Protein AF-A0A6V8L4X4-F1 (afdb_monomer_lite)

Organism: NCBI:txid1076125

Sequence (78 aa):
MQHGLRDAVPTRTLIRLLADAAGYAGEVLEADPPSAKSPGVDWIAADLTHTTEVLGWAPRYDLAASAEATWVHALTTV

Structure (mmCIF, N/CA/C/O backbone):
data_AF-A0A6V8L4X4-F1
#
_entry.id   AF-A0A6V8L4X4-F1
#
loop_
_atom_site.group_PDB
_atom_site.id
_atom_sit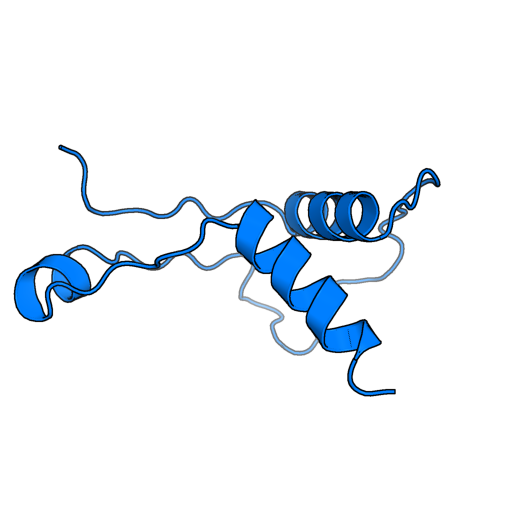e.type_symbol
_atom_site.label_atom_id
_atom_site.label_alt_id
_atom_site.label_comp_id
_atom_site.label_asym_id
_atom_site.label_entity_id
_atom_site.label_seq_id
_atom_site.pdbx_PDB_ins_code
_atom_site.Cartn_x
_atom_site.Cartn_y
_atom_site.Cartn_z
_atom_site.occupancy
_atom_site.B_iso_or_equiv
_atom_site.auth_seq_id
_atom_site.auth_comp_id
_atom_site.auth_asym_id
_atom_site.auth_atom_id
_atom_site.pdbx_PDB_model_num
ATOM 1 N N . MET A 1 1 ? -9.272 -16.769 16.779 1.00 35.66 1 MET A N 1
ATOM 2 C CA . MET A 1 1 ? -9.425 -15.746 15.727 1.00 35.66 1 MET A CA 1
ATOM 3 C C . MET A 1 1 ? -8.575 -14.562 16.156 1.00 35.66 1 MET A C 1
ATOM 5 O O . MET A 1 1 ? -8.833 -14.040 17.230 1.00 35.66 1 MET A O 1
ATOM 9 N N . GLN A 1 2 ? -7.500 -14.241 15.434 1.00 39.97 2 GLN A N 1
ATOM 10 C CA . GLN A 1 2 ? -6.664 -13.071 15.730 1.00 39.97 2 GLN A CA 1
ATOM 11 C C . GLN A 1 2 ? -7.220 -11.890 14.932 1.00 39.97 2 GLN A C 1
ATOM 13 O O . GLN A 1 2 ? -7.023 -11.812 13.724 1.00 39.97 2 GLN A O 1
ATOM 18 N N . HIS A 1 3 ? -7.960 -11.009 15.596 1.00 49.94 3 HIS A N 1
ATOM 19 C CA . HIS A 1 3 ? -8.240 -9.672 15.085 1.00 49.94 3 HIS A CA 1
ATOM 20 C C . HIS A 1 3 ? -7.199 -8.759 15.737 1.00 49.94 3 HIS A C 1
ATOM 22 O O . HIS A 1 3 ? -7.159 -8.731 16.962 1.00 49.94 3 HIS A O 1
ATOM 28 N N . GLY A 1 4 ? -6.329 -8.083 14.972 1.00 49.94 4 GLY A N 1
ATOM 29 C CA . GLY A 1 4 ? -5.679 -6.907 15.559 1.00 49.94 4 GLY A CA 1
ATOM 30 C C . GLY A 1 4 ? -4.437 -6.282 14.944 1.00 49.94 4 GLY A C 1
ATOM 31 O O . GLY A 1 4 ? -4.229 -5.108 15.193 1.00 49.94 4 GLY A O 1
ATOM 32 N N . LEU A 1 5 ? -3.648 -6.924 14.085 1.00 52.25 5 LEU A N 1
ATOM 33 C CA . LEU A 1 5 ? -2.541 -6.216 13.425 1.00 52.25 5 LEU A CA 1
ATOM 34 C C . LEU A 1 5 ? -2.558 -6.497 11.930 1.00 52.25 5 LEU A C 1
ATOM 36 O O . LEU A 1 5 ? -2.662 -7.647 11.508 1.00 52.25 5 LEU A O 1
ATOM 40 N N . ARG A 1 6 ? -2.483 -5.437 11.123 1.00 68.00 6 ARG A N 1
ATOM 41 C CA . ARG A 1 6 ? -2.043 -5.574 9.736 1.00 68.00 6 ARG A CA 1
ATOM 42 C C . ARG A 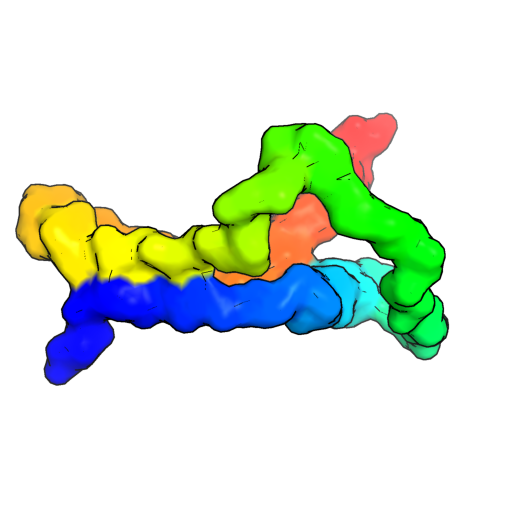1 6 ? -0.561 -5.265 9.715 1.00 68.00 6 ARG A C 1
ATOM 44 O O . ARG A 1 6 ? -0.168 -4.153 10.058 1.00 68.00 6 ARG A O 1
ATOM 51 N N . ASP A 1 7 ? 0.233 -6.263 9.355 1.00 79.62 7 ASP A N 1
ATOM 52 C CA . ASP A 1 7 ? 1.682 -6.134 9.339 1.00 79.62 7 ASP A CA 1
ATOM 53 C C . ASP A 1 7 ? 2.096 -5.048 8.346 1.00 79.62 7 ASP A C 1
ATOM 55 O O . ASP A 1 7 ? 1.709 -5.065 7.173 1.00 79.62 7 ASP A O 1
ATOM 59 N N . ALA A 1 8 ? 2.882 -4.084 8.827 1.00 89.00 8 ALA A N 1
ATOM 60 C CA . ALA A 1 8 ? 3.551 -3.148 7.943 1.00 89.00 8 ALA A CA 1
ATOM 61 C C . ALA A 1 8 ? 4.519 -3.938 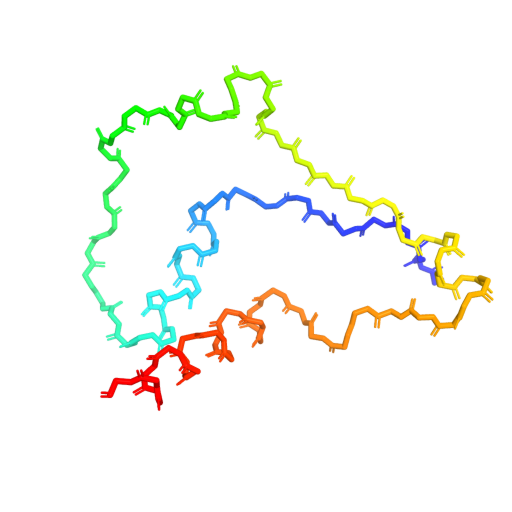7.057 1.00 89.00 8 ALA A C 1
ATOM 63 O O . ALA A 1 8 ? 5.348 -4.705 7.549 1.00 89.00 8 ALA A O 1
ATOM 64 N N . VAL A 1 9 ? 4.423 -3.737 5.746 1.00 90.94 9 VAL A N 1
ATOM 65 C CA . VAL A 1 9 ? 5.362 -4.323 4.790 1.00 90.94 9 VAL A CA 1
ATOM 66 C C . VAL A 1 9 ? 6.336 -3.261 4.289 1.00 90.94 9 VAL A C 1
ATOM 68 O O . VAL A 1 9 ? 5.978 -2.083 4.218 1.00 90.94 9 VAL A O 1
ATOM 71 N N . PRO A 1 10 ? 7.553 -3.653 3.881 1.00 90.69 10 PRO A N 1
ATOM 72 C CA . PRO A 1 10 ? 8.457 -2.746 3.188 1.00 90.69 10 PRO A CA 1
ATOM 73 C C . PRO A 1 10 ? 7.814 -2.162 1.922 1.00 90.69 10 PRO A C 1
ATOM 75 O O . PRO A 1 10 ? 7.154 -2.885 1.174 1.00 90.69 10 PRO A O 1
ATOM 78 N N . THR A 1 11 ? 8.090 -0.892 1.611 1.00 90.75 11 THR A N 1
ATOM 79 C CA . THR A 1 11 ? 7.587 -0.215 0.397 1.00 90.75 11 THR A CA 1
ATOM 80 C C . THR A 1 11 ? 7.860 -1.014 -0.878 1.00 90.75 11 THR A C 1
ATOM 82 O O . THR A 1 11 ? 6.985 -1.134 -1.732 1.00 90.75 11 THR A O 1
ATOM 85 N N . ARG A 1 12 ? 9.032 -1.653 -0.983 1.00 91.88 12 ARG A N 1
ATOM 86 C CA . ARG A 1 12 ? 9.394 -2.505 -2.129 1.00 91.88 12 ARG A CA 1
ATOM 87 C C . ARG A 1 12 ? 8.417 -3.648 -2.394 1.00 91.88 12 ARG A C 1
ATOM 89 O O . ARG A 1 12 ? 8.268 -4.061 -3.537 1.00 91.88 12 ARG A O 1
ATOM 96 N N . THR A 1 13 ? 7.740 -4.155 -1.364 1.00 93.69 13 THR A N 1
ATOM 97 C CA . THR A 1 13 ? 6.710 -5.187 -1.521 1.00 93.69 13 THR A CA 1
ATOM 98 C C . THR A 1 13 ? 5.501 -4.623 -2.260 1.00 93.69 13 THR A C 1
ATOM 100 O O . THR A 1 13 ? 5.039 -5.237 -3.214 1.00 93.69 13 THR A O 1
ATOM 103 N N . LEU A 1 14 ? 5.035 -3.427 -1.886 1.00 94.19 14 LEU A N 1
ATOM 104 C CA . LEU A 1 14 ? 3.949 -2.748 -2.596 1.00 94.19 14 LEU A CA 1
ATOM 105 C C . LEU A 1 14 ? 4.344 -2.395 -4.037 1.00 94.19 14 LEU A C 1
ATOM 107 O O . LEU A 1 14 ? 3.550 -2.604 -4.949 1.00 94.19 14 LEU A O 1
ATOM 111 N N . ILE A 1 15 ? 5.566 -1.900 -4.26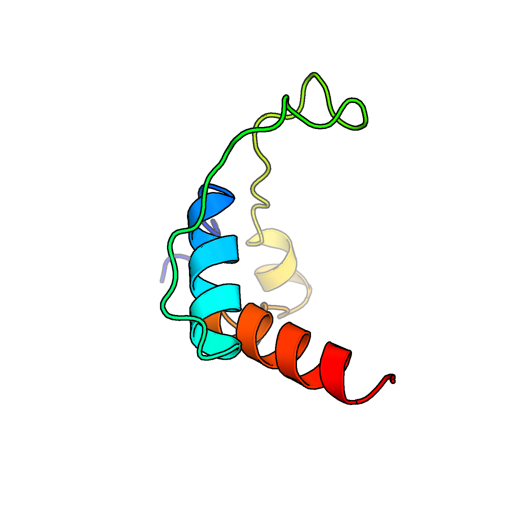0 1.00 95.38 15 ILE A N 1
ATOM 112 C CA . ILE A 1 15 ? 6.035 -1.563 -5.615 1.00 95.38 15 ILE A CA 1
ATOM 113 C C . ILE A 1 15 ? 6.079 -2.801 -6.518 1.00 95.38 15 ILE A C 1
ATOM 115 O O . ILE A 1 15 ? 5.684 -2.711 -7.676 1.00 95.38 15 ILE A O 1
ATOM 119 N N . ARG A 1 16 ? 6.485 -3.964 -5.994 1.00 95.69 16 ARG A N 1
ATOM 120 C CA . ARG A 1 16 ? 6.430 -5.231 -6.743 1.00 95.69 16 ARG A CA 1
ATOM 121 C C . ARG A 1 16 ? 4.999 -5.617 -7.114 1.00 95.69 16 ARG A C 1
ATOM 123 O O . ARG A 1 16 ? 4.757 -5.922 -8.269 1.00 95.69 16 ARG A O 1
ATOM 130 N N . LEU A 1 17 ? 4.048 -5.506 -6.183 1.00 96.31 17 LEU A N 1
ATOM 131 C CA . LEU A 1 17 ? 2.632 -5.779 -6.472 1.00 96.31 17 LEU A CA 1
ATOM 132 C C . LEU A 1 17 ? 2.071 -4.852 -7.564 1.00 96.31 17 LEU A C 1
ATOM 134 O O . LEU A 1 17 ? 1.302 -5.294 -8.412 1.00 96.31 17 LEU A O 1
ATOM 138 N N . LEU A 1 18 ? 2.468 -3.576 -7.568 1.00 96.81 18 LEU A N 1
ATOM 139 C CA . LEU A 1 18 ? 2.094 -2.634 -8.627 1.00 96.81 18 LEU A CA 1
ATOM 140 C C . LEU A 1 18 ? 2.751 -2.982 -9.970 1.00 96.81 18 LEU A C 1
ATOM 142 O O . LEU A 1 18 ? 2.086 -2.911 -10.999 1.00 96.81 18 LEU A O 1
ATOM 146 N N . ALA A 1 19 ? 4.030 -3.368 -9.970 1.00 96.81 19 ALA A N 1
AT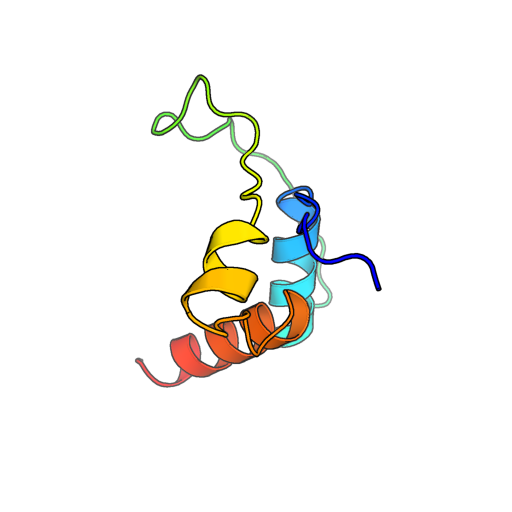OM 147 C CA . ALA A 1 19 ? 4.729 -3.813 -11.174 1.00 96.81 19 ALA A CA 1
ATOM 148 C C . ALA A 1 19 ? 4.074 -5.067 -11.774 1.00 96.81 19 ALA A C 1
ATOM 150 O O . ALA A 1 19 ? 3.819 -5.102 -12.978 1.00 96.81 19 ALA A O 1
ATOM 151 N N . ASP A 1 20 ? 3.718 -6.041 -10.935 1.00 95.94 20 ASP A N 1
ATOM 152 C CA . ASP A 1 20 ? 3.009 -7.253 -11.349 1.00 95.94 20 ASP A CA 1
ATOM 153 C C . ASP A 1 20 ? 1.635 -6.910 -11.948 1.00 95.94 20 ASP A C 1
ATOM 155 O O . ASP A 1 20 ? 1.308 -7.369 -13.043 1.00 95.94 20 ASP A O 1
ATOM 159 N N . ALA A 1 21 ? 0.858 -6.036 -11.291 1.00 96.00 21 ALA A N 1
ATOM 160 C CA . ALA A 1 21 ? -0.431 -5.558 -11.805 1.00 96.00 21 ALA A CA 1
ATOM 161 C C . ALA A 1 21 ? -0.300 -4.794 -13.138 1.00 96.00 21 ALA A C 1
ATOM 163 O O . ALA A 1 21 ? -1.203 -4.833 -13.975 1.00 96.00 21 ALA A O 1
ATOM 164 N N . ALA A 1 22 ? 0.833 -4.124 -13.355 1.00 95.88 22 ALA A N 1
ATOM 165 C CA . ALA A 1 22 ? 1.166 -3.450 -14.604 1.00 95.88 22 ALA A CA 1
ATOM 166 C C . ALA A 1 22 ? 1.675 -4.392 -15.708 1.00 95.88 22 ALA A C 1
ATOM 168 O O . ALA A 1 22 ? 1.852 -3.949 -16.845 1.00 95.88 22 ALA A O 1
ATOM 169 N N . GLY A 1 23 ? 1.950 -5.663 -15.396 1.00 96.19 23 GLY A N 1
ATOM 170 C CA . GLY A 1 23 ? 2.647 -6.578 -16.302 1.00 96.19 23 GLY A CA 1
ATOM 171 C C . GLY A 1 23 ? 4.108 -6.181 -16.563 1.00 96.19 23 GLY A C 1
ATOM 172 O O . GLY A 1 23 ? 4.673 -6.543 -17.597 1.00 96.19 23 GLY A O 1
ATOM 173 N N . TYR A 1 24 ? 4.724 -5.412 -15.663 1.00 96.69 24 TYR A N 1
ATOM 174 C CA . TYR A 1 24 ? 6.108 -4.964 -15.780 1.00 96.69 24 TYR A CA 1
ATOM 175 C C . TYR A 1 24 ? 7.076 -6.041 -15.281 1.00 96.69 24 TYR A C 1
ATOM 177 O O . TYR A 1 24 ? 7.127 -6.346 -14.095 1.00 96.69 24 TYR A O 1
ATOM 185 N N . ALA A 1 25 ? 7.891 -6.578 -16.190 1.00 94.44 25 ALA A N 1
ATOM 186 C CA . ALA A 1 25 ? 8.873 -7.626 -15.895 1.00 94.44 25 ALA A CA 1
ATOM 187 C C . ALA A 1 25 ? 10.322 -7.109 -15.764 1.00 94.44 25 ALA A C 1
ATOM 189 O O . ALA A 1 25 ? 11.264 -7.901 -15.757 1.00 94.44 25 ALA A O 1
ATOM 190 N N . GLY A 1 26 ? 10.518 -5.787 -15.737 1.00 95.44 26 GLY A N 1
ATOM 191 C CA . GLY A 1 26 ? 11.843 -5.180 -15.608 1.00 95.44 26 GLY A CA 1
ATOM 192 C C . GLY A 1 26 ? 12.339 -5.113 -14.162 1.00 95.44 26 GLY A C 1
ATOM 193 O O . GLY A 1 26 ? 11.644 -5.476 -13.215 1.00 95.44 26 GLY A O 1
ATOM 194 N N . GLU A 1 27 ? 13.563 -4.618 -13.989 1.00 94.00 27 GLU A N 1
ATOM 195 C CA . GLU A 1 27 ? 14.160 -4.420 -12.670 1.00 94.00 27 GLU A CA 1
ATOM 196 C C . GLU A 1 27 ? 13.641 -3.137 -12.003 1.00 94.00 27 GLU A C 1
ATOM 198 O O . GLU A 1 27 ? 13.583 -2.074 -12.620 1.00 94.00 27 GLU A O 1
ATOM 203 N N . VAL A 1 28 ? 13.302 -3.231 -10.714 1.00 91.81 28 VAL A N 1
ATOM 204 C CA . VAL A 1 28 ? 12.939 -2.080 -9.878 1.00 91.81 28 VAL A CA 1
ATOM 205 C C . VAL A 1 28 ? 14.144 -1.687 -9.029 1.00 91.81 28 VAL A C 1
ATOM 207 O O . VAL A 1 28 ? 14.553 -2.442 -8.146 1.00 91.81 28 VAL A O 1
ATOM 210 N N . LEU A 1 29 ? 14.680 -0.491 -9.275 1.00 92.19 29 LEU A N 1
ATOM 211 C CA . LEU A 1 29 ? 15.829 0.062 -8.559 1.00 92.19 29 LEU A CA 1
ATOM 212 C C . LEU A 1 29 ? 15.388 1.122 -7.538 1.00 92.19 29 LEU A C 1
ATOM 214 O O . LEU A 1 29 ? 14.734 2.102 -7.886 1.00 92.19 29 LEU A O 1
ATOM 218 N N . GLU A 1 30 ? 15.786 0.946 -6.278 1.00 89.62 30 GLU A N 1
ATOM 219 C CA . GLU A 1 30 ? 15.649 1.952 -5.215 1.00 89.62 30 GLU A CA 1
ATOM 220 C C . GLU A 1 30 ? 16.897 2.859 -5.237 1.00 89.62 30 GLU A C 1
ATOM 222 O O . GLU A 1 30 ? 17.917 2.513 -4.645 1.00 89.62 30 GLU A O 1
ATOM 227 N N . ALA A 1 31 ? 16.854 3.980 -5.969 1.00 89.00 31 ALA A N 1
ATOM 228 C CA . ALA A 1 31 ? 18.035 4.830 -6.198 1.00 89.00 31 ALA A CA 1
ATOM 229 C C . ALA A 1 31 ? 17.994 6.204 -5.501 1.00 89.00 31 ALA A C 1
ATOM 231 O O . ALA A 1 31 ? 19.041 6.823 -5.311 1.00 89.00 31 ALA A O 1
ATOM 232 N N . ASP A 1 32 ? 16.808 6.674 -5.110 1.00 86.06 32 ASP A N 1
ATOM 233 C CA . ASP A 1 32 ? 16.611 8.012 -4.550 1.00 86.06 32 ASP A CA 1
ATOM 234 C C . ASP A 1 32 ? 16.634 8.021 -3.010 1.00 86.06 32 ASP A C 1
ATOM 236 O O . ASP A 1 32 ? 16.270 7.027 -2.370 1.00 86.06 32 ASP A O 1
ATOM 240 N N . PRO A 1 33 ? 17.033 9.145 -2.380 1.00 83.06 33 PRO A N 1
ATOM 241 C CA . PRO A 1 33 ? 16.979 9.287 -0.930 1.00 83.06 33 PRO A CA 1
ATOM 242 C C . PRO A 1 33 ? 15.530 9.269 -0.400 1.00 83.06 33 PRO A C 1
ATOM 244 O O . PRO A 1 33 ? 14.589 9.573 -1.138 1.00 83.06 33 PRO A O 1
ATOM 247 N N . PRO A 1 34 ? 15.328 8.971 0.901 1.00 79.00 34 PRO A N 1
ATOM 248 C CA . PRO A 1 34 ? 14.005 8.973 1.520 1.00 79.00 34 PRO A CA 1
ATOM 249 C C . PRO A 1 34 ? 13.252 10.298 1.349 1.00 79.00 34 PRO A C 1
ATOM 251 O O . PRO A 1 34 ? 13.838 11.380 1.279 1.00 79.00 34 PRO A O 1
ATOM 254 N N . SER A 1 35 ? 11.920 10.216 1.350 1.00 79.38 35 SER A N 1
ATOM 255 C CA . SER A 1 35 ? 11.049 11.387 1.239 1.00 79.38 35 SER A CA 1
ATOM 256 C C . SER A 1 35 ? 11.276 12.385 2.380 1.00 79.38 35 SER A C 1
ATOM 258 O O . SER A 1 35 ? 11.070 12.072 3.553 1.00 79.38 35 SER A O 1
ATOM 260 N N . ALA A 1 36 ? 11.570 13.640 2.029 1.00 81.81 36 ALA A N 1
ATOM 261 C CA . ALA A 1 36 ? 11.693 14.739 2.989 1.00 81.81 36 ALA A CA 1
ATOM 262 C C . ALA A 1 36 ? 10.370 15.096 3.699 1.00 81.81 36 ALA A C 1
ATOM 264 O O . ALA A 1 36 ? 10.379 15.859 4.662 1.00 81.81 36 ALA A O 1
ATOM 265 N N . LYS A 1 37 ? 9.223 14.571 3.237 1.00 79.38 37 LYS A N 1
ATOM 266 C CA . LYS A 1 37 ? 7.903 14.848 3.835 1.00 79.38 37 LYS A CA 1
ATOM 267 C C . LYS A 1 37 ? 7.644 14.074 5.133 1.00 79.38 37 LYS A C 1
ATOM 269 O O . LYS A 1 37 ? 6.715 14.426 5.857 1.00 79.38 37 LYS A O 1
ATOM 274 N N . SER A 1 38 ? 8.425 13.035 5.436 1.00 77.00 38 SER A N 1
ATOM 275 C CA . SER A 1 38 ? 8.226 12.197 6.631 1.00 77.00 38 SER A CA 1
ATOM 276 C C . SER A 1 38 ? 9.554 11.720 7.238 1.00 77.00 38 SER A C 1
ATOM 278 O O . SER A 1 38 ? 9.743 10.524 7.428 1.00 77.00 38 SER A O 1
ATOM 280 N N . PRO A 1 39 ? 10.485 12.633 7.576 1.00 72.81 39 PRO A N 1
ATOM 281 C CA . PRO A 1 39 ? 11.872 12.288 7.904 1.00 72.81 39 PRO A CA 1
ATOM 282 C C . PRO A 1 39 ? 12.063 11.515 9.223 1.00 72.81 39 PRO A C 1
ATOM 284 O O . PRO A 1 39 ? 13.187 11.152 9.541 1.00 72.81 39 PRO A O 1
ATOM 287 N N . GLY A 1 40 ? 11.002 11.287 10.003 1.00 81.19 40 GLY A N 1
ATOM 288 C CA . GLY A 1 40 ? 11.051 10.533 11.262 1.00 81.19 40 GLY A CA 1
ATOM 289 C C . GLY A 1 40 ? 9.982 9.449 11.385 1.00 81.19 40 GLY A C 1
ATOM 290 O O . GLY A 1 40 ? 9.731 8.979 12.491 1.00 81.19 40 GLY A O 1
ATOM 291 N N . VAL A 1 41 ? 9.307 9.095 10.286 1.00 82.44 41 VAL A N 1
ATOM 292 C CA . VAL A 1 41 ? 8.302 8.023 10.272 1.00 82.44 41 VAL A CA 1
ATOM 293 C C . VAL A 1 41 ? 8.785 6.932 9.329 1.00 82.44 41 VAL A C 1
ATOM 295 O O . VAL A 1 41 ? 8.490 6.952 8.137 1.00 82.44 41 VAL A O 1
ATOM 298 N N . ASP A 1 42 ? 9.531 5.980 9.883 1.00 84.19 42 ASP A N 1
ATOM 299 C CA . ASP A 1 42 ? 10.091 4.867 9.111 1.00 84.19 42 ASP A CA 1
ATOM 300 C C . ASP A 1 42 ? 9.045 3.787 8.793 1.00 84.19 42 ASP A C 1
ATOM 302 O O . ASP A 1 42 ? 9.191 3.033 7.832 1.00 84.19 42 ASP A O 1
ATOM 306 N N . TRP A 1 43 ? 7.976 3.700 9.592 1.00 88.00 43 TRP A N 1
ATOM 307 C CA . TRP A 1 43 ? 6.874 2.763 9.386 1.00 88.00 43 TRP A CA 1
ATOM 308 C C . TRP A 1 43 ? 5.602 3.218 10.106 1.00 88.00 43 TRP A C 1
ATOM 310 O O . TRP A 1 43 ? 5.641 3.999 11.058 1.00 88.00 43 TRP A O 1
ATOM 320 N N . ILE A 1 44 ? 4.462 2.693 9.655 1.00 86.94 44 ILE A N 1
ATOM 321 C CA . ILE A 1 44 ? 3.175 2.830 10.333 1.00 86.94 44 ILE A CA 1
ATOM 322 C C . ILE A 1 44 ? 2.392 1.523 10.209 1.00 86.94 44 ILE A C 1
ATOM 324 O O . ILE A 1 44 ? 2.298 0.944 9.128 1.00 86.94 44 ILE A O 1
ATOM 328 N N . ALA A 1 45 ? 1.822 1.067 11.321 1.00 90.00 45 ALA A N 1
ATOM 329 C CA . ALA A 1 45 ? 0.841 -0.008 11.351 1.00 90.00 45 ALA A CA 1
ATOM 330 C C . ALA A 1 45 ? -0.292 0.404 12.287 1.00 90.00 45 ALA A C 1
ATOM 332 O O . ALA A 1 45 ? -0.045 0.904 13.384 1.00 90.00 45 ALA A O 1
ATOM 333 N N . ALA A 1 46 ? -1.530 0.214 11.842 1.00 86.44 46 ALA A N 1
ATOM 334 C CA . ALA A 1 46 ? -2.704 0.492 12.652 1.00 86.44 46 ALA A CA 1
ATOM 335 C C . ALA A 1 46 ? -3.238 -0.811 13.252 1.00 86.44 46 ALA A C 1
ATOM 337 O O . ALA A 1 46 ? -3.464 -1.784 12.526 1.00 86.44 46 ALA A O 1
ATOM 338 N N . ASP A 1 47 ? -3.482 -0.803 14.562 1.00 89.06 47 ASP A N 1
ATOM 339 C CA . ASP A 1 47 ? -4.330 -1.802 15.202 1.00 89.06 47 ASP A CA 1
ATOM 340 C C . ASP A 1 47 ? -5.794 -1.484 14.867 1.00 89.06 47 ASP A C 1
ATOM 342 O O . ASP A 1 47 ? -6.293 -0.389 15.135 1.00 89.06 47 ASP A O 1
ATOM 346 N N . LEU A 1 48 ? -6.470 -2.437 14.225 1.00 88.56 48 LEU A N 1
ATOM 347 C CA . LEU A 1 48 ? -7.855 -2.290 13.772 1.00 88.56 48 LEU A CA 1
ATOM 348 C C . LEU A 1 48 ? -8.857 -3.023 14.671 1.00 88.56 48 LEU A C 1
ATOM 350 O O . LEU A 1 48 ? -10.037 -3.084 14.318 1.00 88.56 48 LEU A O 1
ATOM 354 N N . THR A 1 49 ? -8.421 -3.571 15.810 1.00 90.56 49 THR A N 1
ATOM 355 C CA . THR A 1 49 ? -9.263 -4.337 16.743 1.00 90.56 49 THR A CA 1
ATOM 356 C C . THR A 1 49 ? -10.469 -3.515 17.170 1.00 90.56 49 THR A C 1
ATOM 358 O O . THR A 1 49 ? -11.600 -3.899 16.893 1.00 90.56 49 THR A O 1
ATOM 361 N N . HIS A 1 50 ? -10.238 -2.323 17.725 1.00 92.62 50 HIS A N 1
ATOM 362 C CA . HIS A 1 50 ? -11.315 -1.475 18.233 1.00 92.62 50 HIS A CA 1
ATOM 363 C C . HIS A 1 50 ? -12.304 -1.057 17.131 1.00 92.62 50 HIS A C 1
ATOM 365 O O . HIS A 1 50 ? -13.517 -1.093 17.323 1.00 92.62 50 HIS A O 1
ATOM 371 N N . THR A 1 51 ? -11.806 -0.708 15.942 1.00 93.44 51 THR A N 1
ATOM 372 C CA . THR A 1 51 ? -12.649 -0.374 14.782 1.00 93.44 51 THR A CA 1
ATOM 373 C C . THR A 1 51 ? -13.498 -1.571 14.345 1.00 93.44 51 THR A C 1
ATOM 375 O O . THR A 1 51 ? -14.675 -1.410 14.021 1.00 93.44 51 THR A O 1
ATOM 378 N N . THR A 1 52 ? -12.923 -2.775 14.382 1.00 93.81 52 THR A N 1
ATOM 379 C CA . THR A 1 52 ? -13.624 -4.021 14.047 1.00 93.81 52 THR A CA 1
ATOM 380 C C . THR A 1 52 ? -14.703 -4.335 15.077 1.00 93.81 52 THR A C 1
ATOM 382 O O . THR A 1 52 ? -15.827 -4.654 14.702 1.00 93.81 52 THR A O 1
ATOM 385 N N . GLU A 1 53 ? -14.395 -4.210 16.366 1.00 95.56 53 GLU A N 1
ATOM 386 C CA . GLU A 1 53 ? -15.318 -4.534 17.458 1.00 95.56 53 GLU A CA 1
ATOM 387 C C . GLU A 1 53 ? -16.483 -3.545 17.555 1.00 95.56 53 GLU A C 1
ATOM 389 O O . GLU A 1 53 ? -17.630 -3.957 17.711 1.00 95.56 53 GLU A O 1
ATOM 394 N N . VAL A 1 54 ? -16.206 -2.244 17.439 1.00 97.94 54 VAL A N 1
ATOM 395 C CA . VAL A 1 54 ? -17.217 -1.196 17.649 1.00 97.94 54 VAL A CA 1
ATOM 396 C C . VAL A 1 54 ? -18.040 -0.933 16.394 1.00 97.94 54 VAL A C 1
ATOM 398 O O . VAL A 1 54 ? -19.241 -0.685 16.489 1.00 97.94 54 VAL A O 1
ATOM 401 N N . LEU A 1 55 ? -17.410 -0.962 15.217 1.00 96.62 55 LEU A N 1
ATOM 402 C CA . LEU A 1 55 ? -18.073 -0.598 13.962 1.00 96.62 55 LEU A CA 1
ATOM 403 C C . LEU A 1 55 ? -18.402 -1.807 13.082 1.00 96.62 55 LEU A C 1
ATOM 405 O O . LEU A 1 55 ? -19.045 -1.636 12.048 1.00 96.62 55 LEU A O 1
ATOM 409 N N . GLY A 1 56 ? -17.926 -3.010 13.424 1.00 95.56 56 GLY A N 1
ATOM 410 C CA . GLY A 1 56 ? -17.999 -4.167 12.525 1.00 95.56 56 GLY A CA 1
ATOM 411 C C . GLY A 1 56 ? -17.207 -3.966 11.229 1.00 95.56 56 GLY A C 1
ATOM 412 O O . GLY A 1 56 ? -17.401 -4.700 10.259 1.00 95.56 56 GLY A O 1
ATOM 413 N N . TRP A 1 57 ? -16.352 -2.941 11.172 1.00 93.88 57 TRP A N 1
ATOM 414 C CA . TRP A 1 57 ? -15.639 -2.570 9.962 1.00 93.88 57 TRP A CA 1
ATOM 415 C C . TRP A 1 57 ? -14.302 -3.296 9.888 1.00 93.88 57 TRP A C 1
ATOM 417 O O . TRP A 1 57 ? -13.503 -3.253 10.819 1.00 93.88 57 TRP A O 1
ATOM 427 N N . ALA A 1 58 ? -14.032 -3.896 8.734 1.00 90.12 58 ALA A N 1
ATOM 428 C CA . ALA A 1 58 ? -12.730 -4.436 8.386 1.00 90.12 58 ALA A CA 1
ATOM 429 C C . ALA A 1 58 ? -12.410 -4.104 6.918 1.00 90.12 58 ALA A C 1
ATOM 431 O O . ALA A 1 58 ? -13.332 -4.000 6.098 1.00 90.12 58 ALA A O 1
ATOM 432 N N . PRO A 1 59 ? -11.124 -3.963 6.543 1.00 88.44 59 PRO A N 1
ATOM 433 C CA . PRO A 1 59 ? -10.764 -3.736 5.151 1.00 88.44 59 PRO A CA 1
ATOM 434 C C . PRO A 1 59 ? -11.184 -4.931 4.293 1.00 88.44 59 PRO A C 1
ATOM 436 O O . PRO A 1 59 ? -10.808 -6.069 4.577 1.00 88.44 59 PRO A O 1
ATOM 439 N N . ARG A 1 60 ? -11.951 -4.649 3.235 1.00 90.31 60 ARG A N 1
ATOM 440 C CA . ARG A 1 60 ? -12.463 -5.656 2.293 1.00 90.31 60 ARG A CA 1
ATOM 441 C C . ARG A 1 60 ? -11.366 -6.261 1.419 1.00 90.31 60 ARG A C 1
ATOM 443 O O . ARG A 1 60 ? -11.450 -7.432 1.074 1.00 90.31 60 ARG A O 1
ATOM 450 N N . TYR A 1 61 ? -10.375 -5.453 1.057 1.00 90.75 61 TYR A N 1
ATOM 451 C CA . TYR A 1 61 ? -9.264 -5.851 0.205 1.00 90.75 61 TYR A CA 1
ATOM 452 C C . TYR A 1 61 ? -8.004 -6.068 1.048 1.00 90.75 61 TYR A C 1
ATOM 454 O O . TYR A 1 61 ? -7.765 -5.378 2.050 1.00 90.75 61 TYR A O 1
ATOM 462 N N . ASP A 1 62 ? -7.202 -7.052 0.657 1.00 90.69 62 ASP A N 1
ATOM 463 C CA . ASP A 1 62 ? -5.817 -7.144 1.098 1.00 90.69 62 ASP A CA 1
ATOM 464 C C . ASP A 1 62 ? -4.935 -6.171 0.296 1.00 90.69 62 ASP A C 1
ATOM 466 O O . ASP A 1 62 ? -5.420 -5.373 -0.514 1.00 90.69 62 ASP A O 1
ATOM 470 N N . LEU A 1 63 ? -3.630 -6.191 0.568 1.00 92.06 63 LEU A N 1
ATOM 471 C CA . LEU A 1 63 ? -2.691 -5.280 -0.077 1.00 92.06 63 LEU A CA 1
ATOM 472 C C . LEU A 1 63 ? -2.573 -5.538 -1.587 1.00 92.06 63 LEU A C 1
ATOM 474 O O . LEU A 1 63 ? -2.510 -4.577 -2.350 1.00 92.06 63 LEU A O 1
ATOM 478 N N . ALA A 1 64 ? -2.564 -6.804 -2.012 1.00 93.12 64 ALA A N 1
ATOM 479 C CA . ALA A 1 64 ? -2.413 -7.176 -3.416 1.00 93.12 64 ALA A CA 1
ATOM 480 C C . ALA A 1 64 ? -3.632 -6.732 -4.233 1.00 93.12 64 ALA A C 1
ATOM 482 O O . ALA A 1 64 ? -3.479 -6.010 -5.218 1.00 93.12 64 ALA A O 1
ATOM 483 N N . ALA A 1 65 ? -4.838 -7.048 -3.756 1.00 95.06 65 ALA A N 1
ATOM 484 C CA . ALA A 1 65 ? -6.080 -6.618 -4.393 1.00 95.06 65 ALA A CA 1
ATOM 485 C C . ALA A 1 65 ? -6.216 -5.084 -4.421 1.00 95.06 65 ALA A C 1
ATOM 487 O O . ALA A 1 65 ? -6.719 -4.51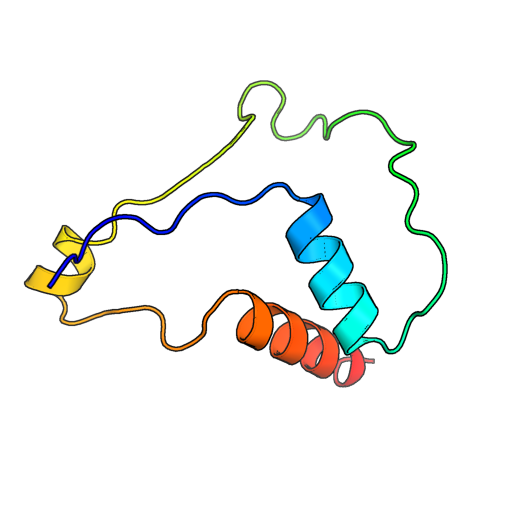4 -5.389 1.00 95.06 65 ALA A O 1
ATOM 488 N N . SER A 1 66 ? -5.737 -4.391 -3.380 1.00 94.88 66 SER A N 1
ATOM 489 C CA . SER A 1 66 ? -5.722 -2.921 -3.359 1.00 94.88 66 SER A CA 1
ATOM 490 C C . SER A 1 66 ? -4.749 -2.333 -4.389 1.00 94.88 66 SER A C 1
ATOM 492 O O . SER A 1 66 ? -5.081 -1.338 -5.035 1.00 94.88 66 SER A O 1
ATOM 494 N N . ALA A 1 67 ? -3.563 -2.929 -4.558 1.00 95.69 67 ALA A N 1
ATOM 495 C CA . ALA A 1 67 ? -2.572 -2.492 -5.543 1.00 95.69 67 ALA A CA 1
ATOM 496 C C . ALA A 1 67 ? -3.093 -2.660 -6.978 1.00 95.69 67 ALA A C 1
ATOM 498 O O . ALA A 1 67 ? -3.036 -1.711 -7.761 1.00 95.69 67 ALA A O 1
ATOM 499 N N . GLU A 1 68 ? -3.680 -3.817 -7.289 1.00 95.94 68 GLU A N 1
ATOM 500 C CA . GLU A 1 68 ? -4.305 -4.089 -8.588 1.00 95.94 68 GLU A CA 1
ATOM 501 C C . GLU A 1 68 ? -5.427 -3.090 -8.893 1.00 95.94 68 GLU A C 1
ATOM 503 O O . GLU A 1 68 ? -5.408 -2.425 -9.931 1.00 95.94 68 GLU A O 1
ATOM 508 N N . ALA A 1 69 ? -6.367 -2.912 -7.958 1.00 95.12 69 ALA A N 1
ATOM 509 C CA . ALA A 1 69 ? -7.477 -1.978 -8.134 1.00 95.12 69 ALA A CA 1
ATOM 510 C C . ALA A 1 69 ? -6.990 -0.534 -8.342 1.00 95.12 69 ALA A C 1
ATOM 512 O O . ALA A 1 69 ? -7.541 0.195 -9.168 1.00 95.12 69 ALA A O 1
ATOM 513 N N . THR A 1 70 ? -5.940 -0.126 -7.623 1.00 94.75 70 THR A N 1
ATOM 514 C CA . THR A 1 70 ? -5.333 1.206 -7.768 1.00 94.75 70 THR A CA 1
ATOM 515 C C . THR A 1 70 ? -4.716 1.391 -9.151 1.00 94.75 70 THR A C 1
ATOM 517 O O . THR A 1 70 ? -4.944 2.424 -9.783 1.00 94.75 70 THR A O 1
ATOM 520 N N . TRP A 1 71 ? -3.970 0.397 -9.641 1.00 95.38 71 TRP A N 1
ATOM 521 C CA . TRP A 1 71 ? -3.367 0.445 -10.973 1.00 95.38 71 TRP A CA 1
ATOM 522 C C . TRP A 1 71 ? -4.429 0.538 -12.073 1.00 95.38 71 TRP A C 1
ATOM 524 O O . TRP A 1 71 ? -4.375 1.437 -12.912 1.00 95.38 71 TRP A O 1
ATOM 534 N N . VAL A 1 72 ? -5.445 -0.330 -12.026 1.00 94.44 72 VAL A N 1
ATOM 535 C CA . VAL A 1 72 ? -6.558 -0.310 -12.988 1.00 94.44 72 VAL A CA 1
ATOM 536 C C . VAL A 1 72 ? -7.270 1.042 -12.968 1.00 94.44 72 VAL A C 1
ATOM 538 O O . VAL A 1 72 ? -7.549 1.610 -14.024 1.00 94.44 72 VAL A O 1
ATOM 541 N N . HIS A 1 73 ? -7.523 1.599 -11.781 1.00 94.44 73 HIS A N 1
ATOM 542 C CA . HIS A 1 73 ? -8.168 2.903 -11.660 1.00 94.44 73 HIS A CA 1
ATOM 543 C C . HIS A 1 73 ? -7.327 4.037 -12.269 1.00 94.44 73 HIS A C 1
ATOM 545 O O . HIS A 1 73 ? -7.868 4.897 -12.975 1.00 94.44 73 HIS A O 1
ATOM 551 N N . ALA A 1 74 ? -6.007 4.017 -12.063 1.00 91.56 74 ALA A N 1
ATOM 552 C CA . ALA A 1 74 ? -5.101 5.006 -12.640 1.00 91.56 74 ALA A CA 1
ATOM 553 C C . ALA A 1 74 ? -5.146 5.012 -14.179 1.00 91.56 74 ALA A C 1
ATOM 555 O O . ALA A 1 74 ? -5.098 6.083 -14.779 1.00 91.56 74 ALA A O 1
ATOM 556 N N . LEU A 1 75 ? -5.324 3.848 -14.816 1.00 89.56 75 LEU A N 1
ATOM 557 C CA . LEU A 1 75 ? -5.450 3.739 -16.276 1.00 89.56 75 LEU A CA 1
ATOM 558 C C . LEU A 1 75 ? -6.769 4.304 -16.823 1.00 89.56 75 LEU A C 1
ATOM 560 O O . LEU A 1 75 ? -6.814 4.751 -17.963 1.00 89.56 75 LEU A O 1
ATOM 564 N N . THR A 1 76 ? -7.842 4.289 -16.029 1.00 87.44 76 THR A N 1
ATOM 565 C CA . THR A 1 76 ? -9.166 4.796 -16.447 1.00 87.44 76 THR A CA 1
ATOM 566 C C . THR A 1 76 ? -9.336 6.310 -16.311 1.00 87.44 76 THR A C 1
ATOM 568 O O . THR A 1 76 ? -10.343 6.850 -16.760 1.00 87.44 76 THR A O 1
ATOM 571 N N . THR A 1 77 ? -8.380 6.990 -15.674 1.00 73.62 77 THR A N 1
ATOM 572 C CA . THR A 1 77 ? -8.457 8.429 -15.355 1.00 73.62 77 THR A CA 1
ATOM 573 C C . THR A 1 77 ? -7.632 9.293 -16.331 1.00 73.62 77 THR A C 1
ATOM 575 O O . THR A 1 77 ? -7.421 10.478 -16.082 1.00 73.62 77 THR A O 1
ATOM 578 N N . VAL A 1 78 ? -7.164 8.707 -17.439 1.00 53.56 78 VAL A N 1
ATOM 579 C CA . VAL A 1 78 ? -6.407 9.369 -18.522 1.00 53.56 78 VAL A CA 1
ATOM 580 C C . VAL A 1 78 ? -7.322 9.621 -19.713 1.00 53.56 78 VAL A C 1
ATOM 582 O O . VAL A 1 78 ? -7.239 10.731 -20.283 1.00 53.56 78 VAL A O 1
#

pLDDT: mean 86.88, std 13.22, range [35.66, 97.94]

Foldseek 3Di:
DDQWKDDWDPPVVLVVLLCVLVVNPDDDDPDDDDDPVCPPDPTDIGTCRVVCVPVVDDDPDDSSRVSNVVNVVVVVVD

Radius of gyration: 15.67 Å; chains: 1; bounding box: 36×31×37 Å

Secondary structure (DSSP, 8-state):
---SBPPP--HHHHHHHHHHHTT--S-----SPPPTT-TT------B-HHHHHHH----SS-HHHHHHHHHHHHHHT-